Protein AF-A0A9D5S3Z4-F1 (afdb_monomer)

Mean predicted aligned error: 5.14 Å

Foldseek 3Di:
DDPVVVVVVVLVVLVVLLVVLLCCLQPVPPDDLVVSLCSLVVSLVVLVVCCVVVVDVSSVVSNVSSVVSNVSSPDDDPD

Nearest PDB structures (foldseek):
  8e12-assembly1_B  TM=5.359E-01  e=4.454E+00  synthetic construct
  3f4m-assembly1_A  TM=3.960E-01  e=5.945E+00  Homo sapiens
  8e0l-assembly1_C  TM=3.438E-01  e=8.407E+00  synthetic construct
  8e0m-assembly1_B  TM=3.582E-01  e=8.907E+00  synthetic construct

Sequence (79 aa):
MNTESIQFLLTTVMELVTLASAYLGLRLFKKSWKLRMSIILVPLLLNAILYLVYQTTPFFYMGVILLLCVPFVWPRKSA

Solvent-accessible surface area (backbone atoms only — not comparable to full-atom values): 4423 Å² total; per-residue (Å²): 130,58,71,67,59,50,52,53,52,52,48,56,51,48,49,54,51,47,53,50,26,48,50,49,34,68,66,52,83,86,59,62,49,69,58,36,45,46,48,32,49,55,53,26,54,50,22,51,52,47,22,73,74,67,69,46,68,66,34,48,54,55,22,51,55,34,56,66,48,45,76,81,44,52,81,73,76,84,126

pLDDT: mean 86.52, std 11.19, range [44.81, 95.06]

Radius of gyration: 14.11 Å; Cα contacts (8 Å, |Δi|>4): 62; chains: 1; bounding box: 42×19×37 Å

Secondary structure (DSSP, 8-state):
--HHHHHHHHHHHHHHHHHHHHHHHHH--SS-HHHHHHHHHHHHHHHHHHHHHH--HHHHHHHHHHHHHHHHHS-----

Structure (mmCIF, N/CA/C/O backbone):
data_AF-A0A9D5S3Z4-F1
#
_entry.id   AF-A0A9D5S3Z4-F1
#
loop_
_atom_site.group_PDB
_atom_site.id
_atom_site.type_symbol
_atom_site.label_atom_id
_atom_site.label_alt_id
_atom_site.label_comp_id
_atom_site.label_asym_id
_atom_site.label_entity_id
_atom_site.label_seq_id
_atom_site.pdbx_PDB_ins_code
_atom_site.Cartn_x
_atom_site.Cartn_y
_atom_site.Cartn_z
_atom_site.occupancy
_atom_site.B_iso_or_equiv
_atom_site.auth_seq_id
_atom_site.auth_comp_id
_atom_site.auth_asym_id
_atom_site.auth_atom_id
_atom_site.pdbx_PDB_model_num
ATOM 1 N N . MET A 1 1 ? 20.251 3.894 -15.447 1.00 59.84 1 MET A N 1
ATOM 2 C CA . MET A 1 1 ? 19.809 2.829 -14.520 1.00 59.84 1 MET A CA 1
ATOM 3 C C . MET A 1 1 ? 18.936 1.885 -15.332 1.00 59.84 1 MET A C 1
ATOM 5 O O . MET A 1 1 ? 18.054 2.395 -16.012 1.00 59.84 1 MET A O 1
ATOM 9 N N . ASN A 1 2 ? 19.230 0.580 -15.370 1.00 83.31 2 ASN A N 1
ATOM 10 C CA . ASN A 1 2 ? 18.452 -0.367 -16.182 1.00 83.31 2 ASN A CA 1
ATOM 11 C C . ASN A 1 2 ? 16.993 -0.403 -15.712 1.00 83.31 2 ASN A C 1
ATOM 13 O O . ASN A 1 2 ? 16.729 -0.342 -14.510 1.00 83.31 2 ASN A O 1
ATOM 17 N N . THR A 1 3 ? 16.059 -0.536 -16.654 1.00 83.75 3 THR A N 1
ATOM 18 C CA . THR A 1 3 ? 14.611 -0.616 -16.394 1.00 83.75 3 THR A CA 1
ATOM 19 C C . THR A 1 3 ? 14.276 -1.725 -15.394 1.00 83.75 3 THR A C 1
ATOM 21 O O . THR A 1 3 ? 13.463 -1.543 -14.497 1.00 83.75 3 THR A O 1
ATOM 24 N N . GLU A 1 4 ? 15.004 -2.833 -15.476 1.00 86.81 4 GLU A N 1
ATOM 25 C CA . GLU A 1 4 ? 14.873 -4.007 -14.611 1.00 86.81 4 GLU A CA 1
ATOM 26 C C . GLU A 1 4 ? 15.270 -3.692 -13.161 1.00 86.81 4 GLU A C 1
ATOM 28 O O . GLU A 1 4 ? 14.558 -4.025 -12.214 1.00 86.81 4 GLU A O 1
ATOM 33 N N . SER A 1 5 ? 16.378 -2.967 -12.980 1.00 89.94 5 SER A N 1
ATOM 34 C CA . SER A 1 5 ? 16.830 -2.512 -11.663 1.00 89.94 5 SER A CA 1
ATOM 35 C C . SER A 1 5 ? 15.849 -1.512 -11.049 1.00 89.94 5 SER A C 1
ATOM 37 O O . SER A 1 5 ? 15.630 -1.534 -9.840 1.00 89.94 5 SER A O 1
ATOM 39 N N . ILE A 1 6 ? 15.235 -0.654 -11.873 1.00 87.94 6 ILE A N 1
ATOM 40 C CA . ILE A 1 6 ? 14.200 0.290 -11.429 1.00 87.94 6 ILE A CA 1
ATOM 41 C C . ILE A 1 6 ? 12.954 -0.469 -10.967 1.00 87.94 6 ILE A C 1
ATOM 43 O O . ILE A 1 6 ? 12.438 -0.169 -9.894 1.00 87.94 6 ILE A O 1
ATOM 47 N N . GLN A 1 7 ? 12.491 -1.467 -11.724 1.00 88.12 7 GLN A N 1
ATOM 48 C CA . GLN A 1 7 ? 11.336 -2.284 -11.339 1.00 88.12 7 GLN A CA 1
ATOM 49 C C . GLN A 1 7 ? 11.586 -3.051 -10.041 1.00 88.12 7 GLN A C 1
ATOM 51 O O . GLN A 1 7 ? 10.721 -3.067 -9.164 1.00 88.12 7 GLN A O 1
ATOM 56 N N . PHE A 1 8 ? 12.771 -3.642 -9.886 1.00 90.50 8 PHE A N 1
ATOM 57 C CA . PHE A 1 8 ? 13.152 -4.334 -8.657 1.00 90.50 8 PHE A CA 1
ATOM 58 C C . PHE A 1 8 ? 13.193 -3.385 -7.452 1.00 90.50 8 PHE A C 1
ATOM 60 O O . PHE A 1 8 ? 12.607 -3.679 -6.406 1.00 90.50 8 PHE A O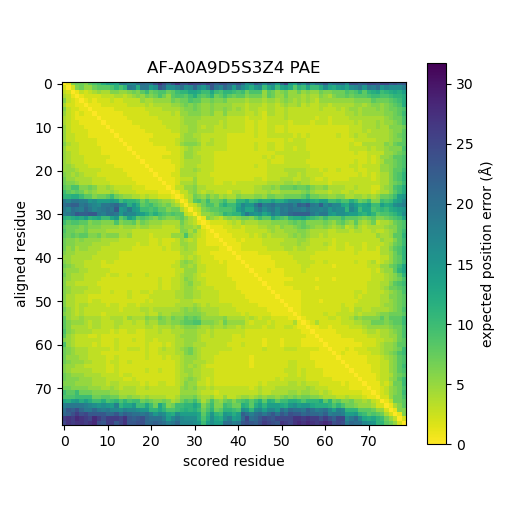 1
ATOM 67 N N . LEU A 1 9 ? 13.824 -2.216 -7.612 1.00 92.38 9 LEU A N 1
ATOM 68 C CA . LEU A 1 9 ? 13.889 -1.196 -6.567 1.00 92.38 9 LEU A CA 1
ATOM 69 C C . LEU A 1 9 ? 12.487 -0.714 -6.180 1.00 92.38 9 LEU A C 1
ATOM 71 O O . LEU A 1 9 ? 12.164 -0.637 -4.997 1.00 92.38 9 LEU A O 1
ATOM 75 N N . LEU A 1 10 ? 11.644 -0.424 -7.170 1.00 90.75 10 LEU A N 1
ATOM 76 C CA . LEU A 1 10 ? 10.291 0.080 -6.958 1.00 90.75 10 LEU A CA 1
ATOM 77 C C . LEU A 1 10 ? 9.401 -0.967 -6.280 1.00 90.75 10 LEU A C 1
ATOM 79 O O . LEU A 1 10 ? 8.655 -0.626 -5.366 1.00 90.75 10 LEU A O 1
ATOM 83 N N . THR A 1 11 ? 9.534 -2.238 -6.665 1.00 92.75 11 THR A N 1
ATOM 84 C CA . THR A 1 11 ? 8.841 -3.356 -6.007 1.00 92.75 11 THR A CA 1
ATOM 85 C C . THR A 1 11 ? 9.271 -3.465 -4.545 1.00 92.75 11 THR A C 1
ATOM 87 O O . THR A 1 11 ? 8.419 -3.418 -3.664 1.00 92.75 11 THR A O 1
ATOM 90 N N . THR A 1 12 ? 10.580 -3.479 -4.278 1.00 93.88 12 THR A N 1
ATOM 91 C CA . THR A 1 12 ? 11.128 -3.557 -2.911 1.00 93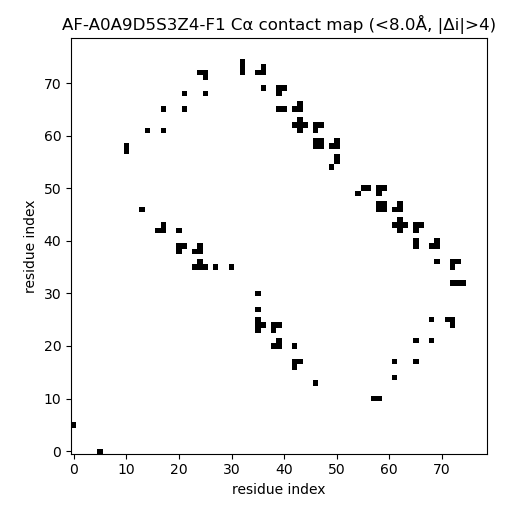.88 12 THR A CA 1
ATOM 92 C C . THR A 1 12 ? 10.652 -2.391 -2.036 1.00 93.88 12 THR A C 1
ATOM 94 O O . THR A 1 12 ? 10.252 -2.576 -0.886 1.00 93.88 12 THR A O 1
ATOM 97 N N . VAL A 1 13 ? 10.661 -1.165 -2.572 1.00 94.69 13 VAL A N 1
ATOM 98 C CA . VAL A 1 13 ? 10.174 0.022 -1.851 1.00 94.69 13 VAL A CA 1
ATOM 99 C C . VAL A 1 13 ? 8.683 -0.107 -1.544 1.00 94.69 13 VAL A C 1
ATOM 101 O O . VAL A 1 13 ? 8.262 0.162 -0.417 1.00 94.69 13 VAL A O 1
ATOM 104 N N . MET A 1 14 ? 7.881 -0.548 -2.512 1.00 93.75 14 MET A N 1
ATOM 105 C CA . MET A 1 14 ? 6.442 -0.723 -2.323 1.00 93.75 14 MET A CA 1
ATOM 106 C C . MET A 1 14 ? 6.102 -1.853 -1.353 1.00 93.75 14 MET A C 1
ATOM 108 O O . MET A 1 14 ? 5.145 -1.704 -0.593 1.00 93.75 14 MET A O 1
ATOM 112 N N . GLU A 1 15 ? 6.890 -2.926 -1.294 1.00 93.75 15 GLU A N 1
ATOM 113 C CA . GLU A 1 15 ? 6.751 -3.964 -0.265 1.00 93.75 15 GLU A CA 1
ATOM 114 C C . GLU A 1 15 ? 6.909 -3.375 1.133 1.00 93.75 15 GLU A C 1
ATOM 116 O O . GLU A 1 15 ? 6.028 -3.537 1.981 1.00 93.75 15 GLU A O 1
ATOM 121 N N . LEU A 1 16 ? 7.989 -2.625 1.360 1.00 94.69 16 LEU A N 1
ATOM 122 C CA . LEU A 1 16 ? 8.252 -1.992 2.651 1.00 94.69 16 LEU A CA 1
ATOM 123 C C . LEU A 1 16 ? 7.149 -0.995 3.028 1.00 94.69 16 LEU A C 1
ATOM 125 O O . LEU A 1 16 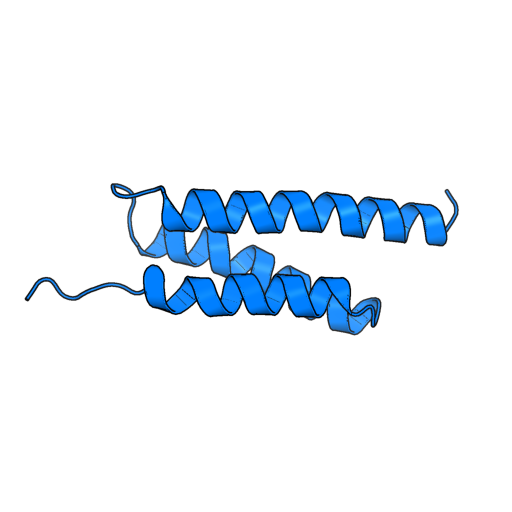? 6.685 -0.996 4.170 1.00 94.69 16 LEU A O 1
ATOM 129 N N . VAL A 1 17 ? 6.678 -0.185 2.074 1.00 94.25 17 VAL A N 1
ATOM 130 C CA . VAL A 1 17 ? 5.579 0.773 2.290 1.00 94.25 17 VAL A CA 1
ATOM 131 C C . VAL A 1 17 ? 4.262 0.054 2.603 1.00 94.25 17 VAL A C 1
ATOM 133 O O . VAL 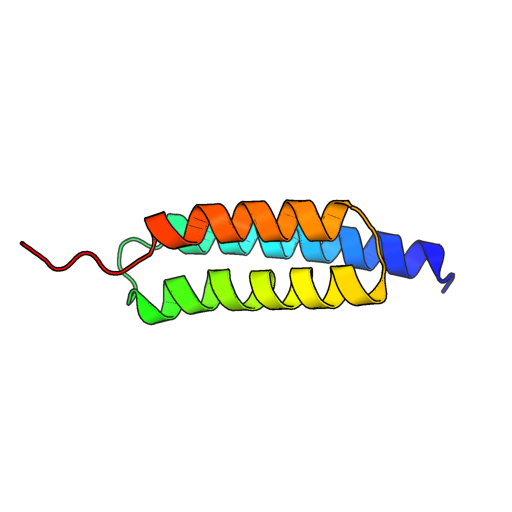A 1 17 ? 3.542 0.453 3.523 1.00 94.25 17 VAL A O 1
ATOM 136 N N . THR A 1 18 ? 3.942 -1.020 1.883 1.00 94.69 18 THR A N 1
ATOM 137 C CA . THR A 1 18 ? 2.717 -1.817 2.078 1.00 94.69 18 THR A CA 1
ATOM 138 C C . THR A 1 18 ? 2.730 -2.502 3.446 1.00 94.69 18 THR A C 1
ATOM 140 O O . THR A 1 18 ? 1.754 -2.426 4.192 1.00 94.69 18 THR A O 1
ATOM 143 N N . LEU A 1 19 ? 3.855 -3.102 3.839 1.00 93.06 19 LEU A N 1
ATOM 144 C CA . LEU A 1 19 ? 3.996 -3.737 5.152 1.00 93.06 19 LEU A CA 1
ATOM 145 C C . LEU A 1 19 ? 3.940 -2.710 6.290 1.00 93.06 19 LEU A C 1
ATOM 147 O O . LEU A 1 19 ? 3.228 -2.918 7.277 1.00 93.06 19 LEU A O 1
ATOM 151 N N . ALA A 1 20 ? 4.634 -1.577 6.147 1.00 92.88 20 ALA A N 1
ATOM 152 C CA . ALA A 1 20 ? 4.618 -0.509 7.142 1.00 92.88 20 ALA A CA 1
ATOM 153 C C . ALA A 1 20 ? 3.215 0.094 7.308 1.00 92.88 20 ALA A C 1
ATOM 155 O O . ALA A 1 20 ? 2.767 0.313 8.434 1.00 92.88 20 ALA A O 1
ATOM 156 N N . SER A 1 21 ? 2.499 0.330 6.206 1.00 91.44 21 SER A N 1
ATOM 157 C CA . SER A 1 21 ? 1.133 0.864 6.237 1.00 91.44 21 SER A CA 1
ATOM 158 C C . SER A 1 21 ? 0.128 -0.116 6.834 1.00 91.44 21 SER A C 1
ATOM 160 O O . SER A 1 21 ? -0.683 0.304 7.661 1.00 91.44 21 SER A O 1
ATOM 162 N N . ALA A 1 22 ? 0.214 -1.410 6.509 1.00 91.50 22 ALA A N 1
ATOM 163 C CA . ALA A 1 22 ? -0.604 -2.438 7.148 1.00 91.50 22 ALA A CA 1
ATOM 164 C C . ALA A 1 22 ? -0.352 -2.469 8.665 1.00 91.50 22 ALA A C 1
ATOM 166 O O . ALA A 1 22 ? -1.284 -2.338 9.462 1.00 91.50 22 ALA A O 1
ATOM 167 N N . TYR A 1 23 ? 0.916 -2.544 9.077 1.00 91.00 23 TYR A N 1
ATOM 168 C CA . TYR A 1 23 ? 1.299 -2.579 10.486 1.00 91.00 23 TYR A CA 1
ATOM 169 C C . TYR A 1 23 ? 0.858 -1.324 11.256 1.00 91.00 23 TYR A C 1
ATOM 171 O O . TYR A 1 23 ? 0.245 -1.435 12.320 1.00 91.00 23 TYR A O 1
ATOM 179 N N . LEU A 1 24 ? 1.116 -0.126 10.722 1.00 89.06 24 LEU A N 1
ATOM 180 C CA . LEU A 1 24 ? 0.703 1.133 11.347 1.00 89.06 24 LEU A CA 1
ATOM 181 C C . LEU A 1 24 ? -0.824 1.263 11.378 1.00 89.06 24 LEU A C 1
ATOM 183 O O . LEU A 1 24 ? -1.391 1.616 12.415 1.00 89.06 24 LEU A O 1
ATOM 187 N N . GLY A 1 25 ? -1.496 0.938 10.273 1.00 85.94 25 GLY A N 1
ATOM 188 C CA . GLY A 1 25 ? -2.950 0.978 10.150 1.00 85.94 25 GLY A CA 1
ATOM 189 C C . GLY A 1 25 ? -3.647 0.074 11.168 1.00 85.94 25 GLY A C 1
ATOM 190 O O . GLY A 1 25 ? -4.647 0.482 11.765 1.00 85.94 25 GLY A O 1
ATOM 191 N N . LEU A 1 26 ? -3.086 -1.104 11.445 1.00 85.12 26 LEU A N 1
ATOM 192 C CA . LEU A 1 26 ? -3.601 -2.059 12.430 1.00 85.12 26 LEU A CA 1
ATOM 193 C C . LEU A 1 26 ? -3.212 -1.703 13.878 1.00 85.12 26 L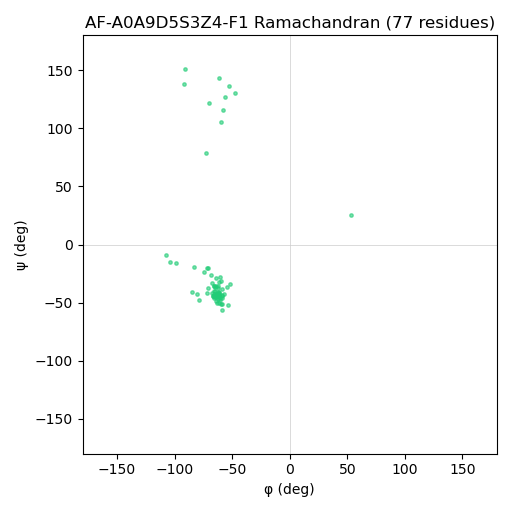EU A C 1
ATOM 195 O O . LEU A 1 26 ? -4.071 -1.769 14.756 1.00 85.12 26 LEU A O 1
ATOM 199 N N . ARG A 1 27 ? -1.965 -1.283 14.142 1.00 83.44 27 ARG A N 1
ATOM 200 C CA . ARG A 1 27 ? -1.439 -1.065 15.508 1.00 83.44 27 ARG A CA 1
ATOM 201 C C . ARG A 1 27 ? -1.788 0.300 16.119 1.00 83.44 27 ARG A C 1
ATOM 203 O O . ARG A 1 27 ? -1.725 0.455 17.339 1.00 83.44 27 ARG A O 1
ATOM 210 N N . LEU A 1 28 ? -2.159 1.310 15.328 1.00 71.56 28 LEU A N 1
ATOM 211 C CA . LEU A 1 28 ? -2.548 2.632 15.846 1.00 71.56 28 LEU A CA 1
ATOM 212 C C . LEU A 1 28 ? -3.936 2.591 16.522 1.00 71.56 28 LEU A C 1
ATOM 214 O O . LEU A 1 28 ? -4.930 3.033 15.954 1.00 71.56 28 LEU A O 1
ATOM 218 N N . PHE A 1 29 ? -4.014 2.108 17.765 1.00 60.22 29 PHE A N 1
ATOM 219 C CA . PHE A 1 29 ? -5.281 1.958 18.504 1.00 60.22 29 PHE A CA 1
ATOM 220 C C . PHE A 1 29 ? -5.935 3.278 18.957 1.00 60.22 29 PHE A C 1
ATOM 222 O O . PHE A 1 29 ? -7.133 3.299 19.216 1.00 60.22 29 PHE A O 1
ATOM 229 N N . LYS A 1 30 ? -5.181 4.385 19.048 1.00 58.47 30 LYS A N 1
ATOM 230 C CA . LYS A 1 30 ? -5.667 5.663 19.619 1.00 58.47 30 LYS A CA 1
ATOM 231 C C . LYS A 1 30 ? -5.920 6.791 18.611 1.00 58.47 30 LYS A C 1
ATOM 233 O O . LYS A 1 30 ? -6.445 7.830 18.998 1.00 58.47 30 LYS A O 1
ATOM 238 N N . LYS A 1 31 ? -5.529 6.639 17.341 1.00 68.38 31 LYS A N 1
ATOM 239 C CA . LYS A 1 31 ? -5.661 7.707 16.329 1.00 68.38 31 LYS A CA 1
ATOM 240 C C . LYS A 1 31 ? -7.008 7.596 15.603 1.00 68.38 31 LYS A C 1
ATOM 242 O O . LYS A 1 31 ? -7.530 6.497 15.435 1.00 68.38 31 LYS A O 1
ATOM 247 N N . SER A 1 32 ? -7.545 8.725 15.138 1.00 77.62 32 SER A N 1
ATOM 248 C CA . SER A 1 32 ? -8.805 8.801 14.388 1.00 77.62 32 SER A CA 1
ATOM 249 C C . SER A 1 32 ? -8.873 7.757 13.267 1.00 77.62 32 SER A C 1
ATOM 251 O O . SER A 1 32 ? -7.961 7.673 12.443 1.00 77.62 32 SER A O 1
ATOM 253 N N . TRP A 1 33 ? -9.979 7.012 13.192 1.00 77.31 33 TRP A N 1
ATOM 254 C CA . TRP A 1 33 ? -10.226 5.979 12.173 1.00 77.31 33 TRP A CA 1
ATOM 255 C C . TRP A 1 33 ? -10.011 6.491 10.739 1.00 77.31 33 TRP A C 1
ATOM 257 O O . TRP A 1 33 ? -9.467 5.771 9.910 1.00 77.31 33 TRP A O 1
ATOM 267 N N . LYS A 1 34 ? -10.326 7.768 10.471 1.00 84.25 34 LYS A N 1
ATOM 268 C CA . LYS A 1 34 ? -10.090 8.436 9.178 1.00 84.25 34 LYS A CA 1
ATOM 269 C C . LYS A 1 34 ? -8.619 8.399 8.745 1.00 84.25 34 LYS A C 1
ATOM 271 O O . LYS A 1 34 ? -8.326 8.144 7.583 1.00 84.25 34 LYS A O 1
ATOM 276 N N . LEU A 1 35 ? -7.693 8.633 9.679 1.00 84.06 35 LEU A N 1
ATOM 277 C CA . LEU A 1 35 ? -6.255 8.613 9.394 1.00 84.06 35 LEU A CA 1
ATOM 278 C C . LEU A 1 35 ? -5.763 7.190 9.145 1.00 84.06 35 LEU A C 1
ATOM 280 O O . LEU A 1 35 ? -5.001 6.966 8.214 1.00 84.06 35 LEU A O 1
ATOM 284 N N . ARG A 1 36 ? -6.236 6.223 9.938 1.00 85.00 36 ARG A N 1
ATOM 285 C CA . ARG A 1 36 ?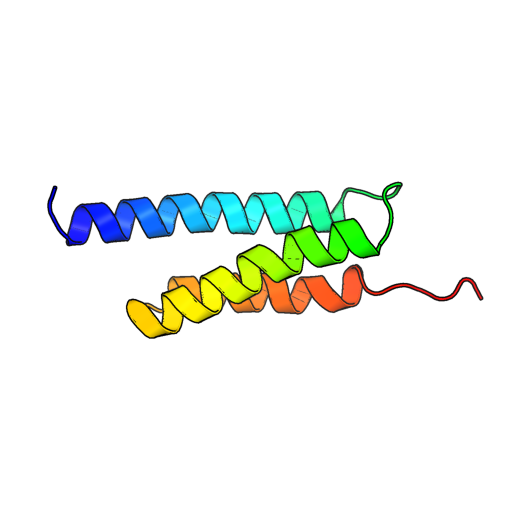 -5.893 4.805 9.753 1.00 85.00 36 ARG A CA 1
ATOM 286 C C . ARG A 1 36 ? -6.371 4.296 8.393 1.00 85.00 36 ARG A C 1
ATOM 288 O O . ARG A 1 36 ? -5.617 3.639 7.686 1.00 85.00 36 ARG A O 1
ATOM 295 N N . MET A 1 37 ? -7.592 4.670 8.018 1.00 87.62 37 MET A N 1
ATOM 296 C CA . MET A 1 37 ? -8.170 4.349 6.719 1.00 87.62 37 MET A CA 1
ATOM 297 C C . MET A 1 37 ? -7.344 4.960 5.583 1.00 87.62 37 MET A C 1
ATOM 299 O O . MET A 1 37 ? -7.034 4.269 4.622 1.00 87.62 37 MET A O 1
ATOM 303 N N . SER A 1 38 ? -6.923 6.223 5.718 1.00 89.88 38 SER A N 1
ATOM 304 C CA . SER A 1 38 ? -6.082 6.894 4.718 1.00 89.88 38 SER A CA 1
ATOM 305 C C . SER A 1 38 ? -4.719 6.209 4.544 1.00 89.88 38 SER A C 1
ATOM 307 O O . SER A 1 38 ? -4.295 5.962 3.419 1.00 89.88 38 SER A O 1
ATOM 309 N N . ILE A 1 39 ? -4.071 5.809 5.647 1.00 91.19 39 ILE A N 1
ATOM 310 C CA . ILE A 1 39 ? -2.767 5.122 5.618 1.00 91.19 39 ILE A CA 1
ATOM 311 C C . ILE A 1 39 ? -2.834 3.783 4.874 1.00 91.19 39 ILE A C 1
ATOM 313 O O . ILE A 1 39 ? -1.849 3.414 4.252 1.00 91.19 39 ILE A O 1
ATOM 317 N N . ILE A 1 40 ? -3.963 3.067 4.918 1.00 92.56 40 ILE A N 1
ATOM 318 C CA . ILE A 1 40 ? -4.150 1.799 4.189 1.00 92.56 40 ILE A CA 1
ATOM 319 C C . ILE A 1 40 ? -4.611 2.053 2.748 1.00 92.56 40 ILE A C 1
ATOM 321 O O . ILE A 1 40 ? -4.140 1.402 1.819 1.00 92.56 40 ILE A O 1
ATOM 325 N N . LEU A 1 41 ? -5.520 3.011 2.545 1.00 92.69 41 LEU A N 1
ATOM 326 C CA . LEU A 1 41 ? -6.146 3.251 1.246 1.00 92.69 41 LEU A CA 1
ATOM 327 C C . LEU A 1 41 ? -5.174 3.865 0.229 1.00 92.69 41 LEU A C 1
ATOM 329 O O . LEU A 1 41 ? -5.212 3.500 -0.942 1.00 92.69 41 LEU A O 1
ATOM 333 N N . VAL A 1 42 ? -4.285 4.762 0.664 1.00 93.44 42 VAL A N 1
ATOM 334 C CA . VAL A 1 42 ? -3.270 5.383 -0.206 1.00 93.44 42 VAL A CA 1
ATOM 335 C C . VAL A 1 42 ? -2.349 4.338 -0.861 1.00 93.44 42 VAL A C 1
ATOM 337 O O . VAL A 1 42 ? -2.291 4.301 -2.091 1.00 93.44 42 VAL A O 1
ATOM 340 N N . PRO A 1 43 ? -1.659 3.456 -0.111 1.00 94.00 43 PRO A N 1
ATOM 341 C CA . PRO A 1 43 ? -0.810 2.428 -0.708 1.00 94.00 43 PRO A CA 1
ATOM 342 C C . PRO A 1 43 ? -1.614 1.355 -1.449 1.00 94.00 43 PRO A C 1
ATOM 344 O O . PRO A 1 43 ? -1.103 0.786 -2.409 1.00 94.00 43 PRO A O 1
ATOM 347 N N . LEU A 1 44 ? -2.878 1.112 -1.081 1.00 94.75 44 LEU A N 1
ATOM 348 C CA . LEU A 1 44 ? -3.753 0.203 -1.824 1.00 94.75 44 LEU A CA 1
ATOM 349 C C . LEU A 1 44 ? -4.022 0.718 -3.241 1.00 94.75 44 LEU A C 1
ATOM 351 O O . LEU A 1 44 ? -3.849 -0.023 -4.208 1.00 94.75 44 LEU A O 1
ATOM 355 N N . LEU A 1 45 ? -4.400 1.992 -3.371 1.00 95.06 45 LEU A N 1
ATOM 356 C CA . LEU A 1 45 ? -4.621 2.621 -4.673 1.00 95.06 45 LEU A CA 1
ATOM 357 C C . LEU A 1 45 ? -3.321 2.708 -5.475 1.00 95.06 45 LEU A C 1
ATOM 359 O O . LEU A 1 45 ? -3.325 2.440 -6.675 1.00 95.06 45 LEU A O 1
ATOM 363 N N . LEU A 1 46 ? -2.203 3.021 -4.815 1.00 94.81 46 LEU A N 1
ATOM 364 C CA . LEU A 1 46 ? -0.901 3.077 -5.470 1.00 94.81 46 LEU A CA 1
ATOM 365 C C . LEU A 1 46 ? -0.495 1.706 -6.034 1.00 94.81 46 LEU A C 1
ATOM 367 O O . LEU A 1 46 ? -0.105 1.624 -7.194 1.00 94.81 46 LEU A O 1
ATOM 371 N N . ASN A 1 47 ? -0.669 0.626 -5.266 1.00 94.62 47 ASN A N 1
ATOM 372 C CA . ASN A 1 47 ? -0.425 -0.741 -5.736 1.00 94.62 47 ASN A CA 1
ATOM 373 C C . ASN A 1 47 ? -1.349 -1.138 -6.899 1.00 94.62 47 ASN A C 1
ATOM 375 O O . ASN A 1 47 ? -0.895 -1.792 -7.834 1.00 94.62 47 ASN A O 1
ATOM 379 N N . ALA A 1 48 ? -2.614 -0.707 -6.895 1.00 93.38 48 ALA A N 1
ATOM 380 C CA . ALA A 1 48 ? -3.530 -0.955 -8.010 1.00 93.38 48 ALA A CA 1
ATOM 381 C C . ALA A 1 48 ? -3.091 -0.229 -9.296 1.00 93.38 48 ALA A C 1
ATOM 383 O O . ALA A 1 48 ? -3.093 -0.825 -10.372 1.00 93.38 48 ALA A O 1
ATOM 384 N N . ILE A 1 49 ? -2.658 1.032 -9.190 1.00 94.69 49 ILE A N 1
ATOM 385 C CA . ILE A 1 49 ? -2.127 1.794 -10.332 1.00 94.69 49 ILE A CA 1
ATOM 386 C C . ILE A 1 49 ? -0.839 1.145 -10.851 1.00 94.69 49 ILE A C 1
ATOM 388 O O . ILE A 1 49 ? -0.682 0.953 -12.055 1.00 94.69 49 ILE A O 1
ATOM 392 N N . LEU A 1 50 ? 0.070 0.758 -9.955 1.00 92.62 50 LEU A N 1
ATOM 393 C CA . LEU A 1 50 ? 1.321 0.093 -10.322 1.00 92.62 50 LEU A CA 1
ATOM 394 C C . LEU A 1 50 ? 1.086 -1.271 -10.974 1.00 92.62 50 LEU A C 1
ATOM 396 O O . LEU A 1 50 ? 1.794 -1.616 -11.916 1.00 92.62 50 LEU A O 1
ATOM 400 N N . TYR A 1 51 ? 0.069 -2.016 -10.538 1.00 94.19 51 TYR A N 1
ATOM 401 C CA . TYR A 1 51 ? -0.338 -3.251 -11.200 1.00 94.19 51 TYR A CA 1
ATOM 402 C C . TYR A 1 51 ? -0.788 -3.004 -12.646 1.00 94.19 51 TYR A C 1
ATOM 404 O O . TYR A 1 51 ? -0.401 -3.754 -13.538 1.00 94.19 51 TYR A O 1
ATOM 412 N N . LEU A 1 52 ? -1.536 -1.926 -12.904 1.00 92.88 52 LEU A N 1
ATOM 413 C CA . LEU A 1 52 ? -1.948 -1.568 -14.266 1.00 92.88 52 LEU A CA 1
ATOM 414 C C . LEU A 1 52 ? -0.762 -1.168 -15.156 1.00 92.88 52 LEU A C 1
ATOM 416 O O . LEU A 1 52 ? -0.768 -1.481 -16.342 1.00 92.88 52 LEU A O 1
ATOM 420 N N . VAL A 1 53 ? 0.248 -0.496 -14.595 1.00 92.25 53 VAL A N 1
ATOM 421 C CA . VAL A 1 53 ? 1.423 -0.021 -15.348 1.00 92.25 53 VAL A CA 1
ATOM 422 C C . VAL A 1 53 ? 2.432 -1.138 -15.609 1.00 92.25 53 VAL A C 1
ATOM 424 O O . VAL A 1 53 ? 2.916 -1.279 -16.728 1.00 92.25 53 VAL A O 1
ATOM 427 N N . TYR A 1 54 ? 2.775 -1.915 -14.581 1.00 89.38 54 TYR A N 1
ATOM 428 C CA . TYR A 1 54 ? 3.866 -2.889 -14.643 1.00 89.38 54 TYR A CA 1
ATOM 429 C C . TYR A 1 54 ? 3.394 -4.322 -14.902 1.00 89.38 54 TYR A C 1
ATOM 431 O O . TYR A 1 54 ? 4.219 -5.164 -15.244 1.00 89.38 54 TYR A O 1
ATOM 439 N N . GLN A 1 55 ? 2.099 -4.610 -14.723 1.00 90.19 55 GLN A N 1
ATOM 440 C CA . GLN A 1 55 ? 1.486 -5.931 -14.931 1.00 90.19 55 GLN A CA 1
ATOM 441 C C . GLN A 1 55 ? 2.180 -7.080 -14.179 1.00 90.19 55 GLN A C 1
ATOM 443 O O . GLN A 1 55 ? 2.081 -8.244 -14.564 1.00 90.19 55 GLN A O 1
ATOM 448 N N . THR A 1 56 ? 2.867 -6.777 -13.076 1.00 88.62 56 THR A N 1
ATOM 449 C CA . THR A 1 56 ? 3.523 -7.789 -12.249 1.00 88.62 56 THR A CA 1
ATOM 450 C C . THR A 1 56 ? 2.586 -8.252 -11.136 1.00 88.62 56 THR A C 1
ATOM 452 O O . THR A 1 56 ? 1.898 -7.465 -10.485 1.00 88.62 56 THR A O 1
ATOM 455 N N . THR A 1 57 ? 2.568 -9.557 -10.881 1.00 91.56 57 THR A N 1
ATOM 456 C CA . THR A 1 57 ? 1.737 -10.160 -9.830 1.00 91.56 57 THR A CA 1
ATOM 457 C C . THR A 1 57 ? 2.008 -9.649 -8.403 1.00 91.56 57 THR A C 1
ATOM 459 O O . THR A 1 57 ? 1.040 -9.563 -7.644 1.00 91.56 57 THR A O 1
ATOM 462 N N . PRO A 1 58 ? 3.234 -9.240 -7.998 1.00 92.12 58 PRO A N 1
ATOM 463 C CA . PRO A 1 58 ? 3.487 -8.772 -6.636 1.00 92.12 58 PRO A CA 1
ATOM 464 C C . PRO A 1 58 ? 2.633 -7.563 -6.241 1.00 92.12 58 PRO A C 1
ATOM 466 O O . PRO A 1 58 ? 2.061 -7.561 -5.152 1.00 92.12 58 PRO A O 1
ATOM 469 N N . PHE A 1 59 ? 2.474 -6.567 -7.124 1.00 92.12 59 PHE A N 1
ATOM 470 C CA . PHE A 1 59 ? 1.665 -5.378 -6.819 1.00 92.12 59 PHE A CA 1
ATOM 471 C C . PHE A 1 59 ? 0.198 -5.730 -6.561 1.00 92.12 59 PHE A C 1
ATOM 473 O O . PHE A 1 59 ? -0.431 -5.157 -5.669 1.00 92.12 59 PHE A O 1
ATOM 480 N N . PHE A 1 60 ? -0.334 -6.720 -7.284 1.00 92.81 60 PHE A N 1
ATOM 481 C CA . PHE A 1 60 ? -1.685 -7.217 -7.048 1.00 92.81 60 PHE A CA 1
ATOM 482 C C . PHE A 1 60 ? -1.815 -7.840 -5.655 1.00 92.81 60 PHE A C 1
ATOM 484 O O . PHE A 1 60 ? -2.701 -7.456 -4.892 1.00 92.81 60 PHE A O 1
ATOM 491 N N . TYR A 1 61 ? -0.905 -8.746 -5.283 1.00 94.31 61 TYR A N 1
ATOM 492 C CA . T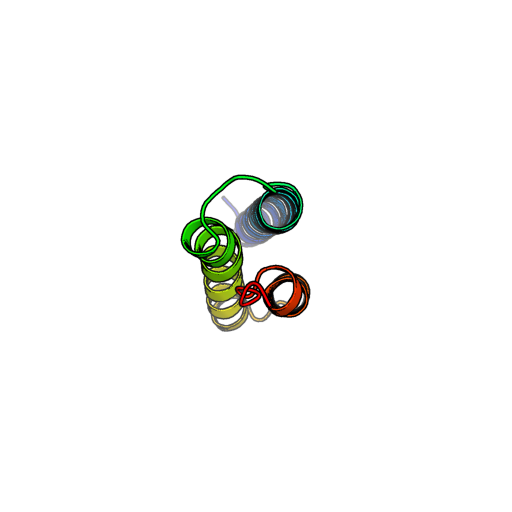YR A 1 61 ? -0.942 -9.394 -3.969 1.00 94.31 61 TYR A CA 1
ATOM 493 C C . TYR A 1 61 ? -0.777 -8.392 -2.816 1.00 94.31 61 TYR A C 1
ATOM 495 O O . TYR A 1 61 ? -1.512 -8.472 -1.832 1.00 94.31 61 TYR A O 1
ATOM 503 N N . MET A 1 62 ? 0.111 -7.402 -2.953 1.00 93.69 62 MET A N 1
ATOM 504 C CA . MET A 1 62 ? 0.269 -6.322 -1.968 1.00 93.69 62 MET A CA 1
ATOM 505 C C . MET A 1 62 ? -1.014 -5.492 -1.811 1.00 93.69 62 MET A C 1
ATOM 507 O O . MET A 1 62 ? -1.420 -5.179 -0.689 1.00 93.69 62 MET A O 1
ATOM 511 N N . GLY A 1 63 ? -1.693 -5.182 -2.920 1.00 93.50 63 GLY A N 1
ATOM 512 C CA . GLY A 1 63 ? -2.998 -4.518 -2.907 1.00 93.50 63 GLY A CA 1
ATOM 513 C C . GLY A 1 63 ? -4.079 -5.350 -2.210 1.00 93.50 63 GLY A C 1
ATOM 514 O O . GLY A 1 63 ? -4.822 -4.820 -1.384 1.00 93.50 63 GLY A O 1
ATOM 515 N N . VAL A 1 64 ? -4.133 -6.659 -2.475 1.00 94.06 64 VAL A N 1
ATOM 516 C CA . VAL A 1 64 ? -5.083 -7.582 -1.828 1.00 94.06 64 VAL A CA 1
ATOM 517 C C . VAL A 1 64 ? -4.864 -7.643 -0.315 1.00 94.06 64 VAL A C 1
ATOM 519 O O . VAL A 1 64 ? -5.837 -7.582 0.434 1.00 94.06 64 VAL A O 1
ATOM 522 N N . ILE A 1 65 ? -3.616 -7.699 0.162 1.00 93.06 65 ILE A N 1
ATOM 523 C CA . ILE A 1 65 ? -3.319 -7.698 1.606 1.00 93.06 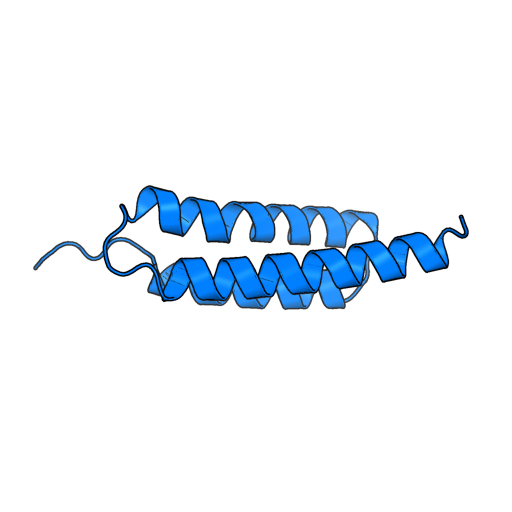65 ILE A CA 1
ATOM 524 C C . ILE A 1 65 ? -3.876 -6.430 2.268 1.00 93.06 65 ILE A C 1
ATOM 526 O O . ILE A 1 65 ? -4.554 -6.515 3.292 1.00 93.06 65 ILE A O 1
ATOM 530 N N . LEU A 1 66 ? -3.661 -5.259 1.661 1.00 92.50 66 LEU A N 1
ATOM 531 C CA . LEU A 1 66 ? -4.208 -4.002 2.176 1.00 92.50 66 LEU A CA 1
ATOM 532 C C . LEU A 1 66 ? -5.739 -3.975 2.130 1.00 92.50 66 LEU A C 1
ATOM 534 O O . LEU A 1 66 ? -6.358 -3.467 3.064 1.00 92.50 66 LEU A O 1
ATOM 538 N N . LEU A 1 67 ? -6.353 -4.561 1.095 1.00 93.38 67 LEU A N 1
ATOM 539 C CA . LEU A 1 67 ? -7.808 -4.651 0.963 1.00 93.38 67 LEU A CA 1
ATOM 540 C C . LEU A 1 67 ? -8.399 -5.478 2.106 1.00 93.38 67 LEU A C 1
ATOM 542 O O . LEU A 1 67 ? -9.390 -5.076 2.715 1.00 93.38 67 LEU A O 1
ATOM 546 N N . LEU A 1 68 ? -7.747 -6.591 2.445 1.00 92.31 68 LEU A N 1
ATOM 547 C CA . LEU A 1 68 ? -8.121 -7.428 3.581 1.00 92.31 68 LEU A CA 1
ATOM 548 C C . LEU A 1 68 ? -7.965 -6.692 4.918 1.00 92.31 68 LEU A C 1
ATOM 550 O O . LEU A 1 68 ? -8.723 -6.968 5.843 1.00 92.31 68 LEU A O 1
ATOM 554 N N . CYS A 1 69 ? -7.041 -5.732 5.034 1.00 89.81 69 CYS A N 1
ATOM 555 C CA . CYS A 1 69 ? -6.887 -4.911 6.240 1.00 89.81 69 CYS A CA 1
ATOM 556 C C . CYS A 1 69 ? -7.989 -3.847 6.416 1.00 89.81 69 CYS A C 1
ATOM 558 O O . CYS A 1 69 ? -8.247 -3.428 7.547 1.00 89.81 69 CYS A O 1
ATOM 560 N N . VAL A 1 70 ? -8.657 -3.413 5.341 1.00 89.06 70 VAL A N 1
ATOM 561 C CA . VAL A 1 70 ? -9.714 -2.382 5.380 1.00 89.06 70 VAL A CA 1
ATOM 562 C C . VAL A 1 70 ? -10.847 -2.688 6.378 1.00 89.06 70 VAL A C 1
ATOM 564 O O . VAL A 1 70 ? -11.131 -1.824 7.216 1.00 89.06 70 VAL A O 1
ATOM 567 N N . PRO A 1 71 ? -11.493 -3.874 6.367 1.00 87.50 71 PRO A N 1
ATOM 568 C CA . PRO A 1 71 ? -12.580 -4.177 7.302 1.00 87.50 71 PRO A CA 1
ATOM 569 C C . PRO A 1 71 ? -12.151 -4.134 8.775 1.00 87.50 71 PRO A C 1
ATOM 571 O O . PRO A 1 71 ? -12.963 -3.786 9.629 1.00 87.50 71 PRO A O 1
ATOM 574 N N . PHE A 1 72 ? -10.880 -4.406 9.092 1.00 85.06 72 PHE A N 1
ATOM 575 C CA . PHE A 1 72 ? -10.369 -4.335 10.469 1.00 85.06 72 PHE A CA 1
ATOM 576 C C . PHE A 1 72 ? -10.226 -2.899 10.996 1.00 85.06 72 PHE A C 1
ATOM 578 O O . PHE A 1 72 ? -10.157 -2.688 12.209 1.00 85.06 72 PHE A O 1
ATOM 585 N N . VAL A 1 73 ? -10.161 -1.910 10.101 1.00 82.69 73 VAL A N 1
ATOM 586 C CA . VAL A 1 73 ? -9.985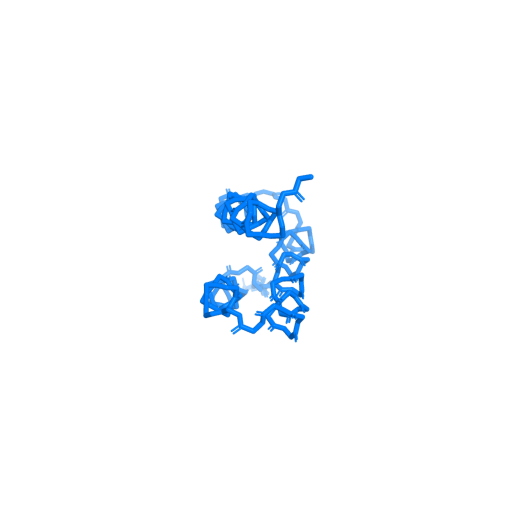 -0.487 10.438 1.00 82.69 73 VAL A CA 1
ATOM 587 C C . VAL A 1 73 ? -11.283 0.313 10.301 1.00 82.69 73 VAL A C 1
ATOM 589 O O . VAL A 1 73 ? -11.379 1.421 10.839 1.00 82.69 73 VAL A O 1
ATOM 592 N N . TRP A 1 74 ? -12.292 -0.248 9.629 1.00 77.50 74 TRP A N 1
ATOM 593 C CA . TRP A 1 74 ? -13.593 0.387 9.438 1.00 77.50 74 TRP A CA 1
ATOM 594 C C . TRP A 1 74 ? -14.203 0.835 10.779 1.00 77.50 74 TRP A C 1
ATOM 596 O O . TRP A 1 74 ? -14.143 0.086 11.761 1.00 77.50 74 TRP A O 1
ATOM 606 N N . PRO A 1 75 ? -14.781 2.051 10.865 1.00 69.69 75 PRO A N 1
ATOM 607 C CA . PRO A 1 75 ? -15.298 2.575 12.121 1.00 69.69 75 PRO A CA 1
ATOM 608 C C . PRO A 1 75 ? -16.361 1.639 12.701 1.00 69.69 75 PRO A C 1
ATOM 610 O O . PRO A 1 75 ? -17.448 1.484 12.142 1.00 69.69 75 PRO A O 1
ATOM 613 N N . ARG A 1 76 ? -16.071 1.054 13.867 1.00 61.81 76 ARG A N 1
ATOM 614 C CA . ARG A 1 76 ? -17.120 0.494 14.717 1.00 61.81 76 ARG A CA 1
ATOM 615 C C . ARG A 1 76 ? -17.917 1.665 15.279 1.00 61.81 76 ARG A C 1
ATOM 617 O O . ARG A 1 76 ? -17.351 2.534 15.941 1.00 61.81 76 ARG A O 1
ATOM 624 N N . LYS A 1 77 ? -19.228 1.693 15.023 1.00 54.84 77 LYS A N 1
ATOM 625 C CA . LYS A 1 77 ? -20.137 2.439 15.897 1.00 54.84 77 LYS A CA 1
ATOM 626 C C . LYS A 1 77 ? -19.918 1.870 17.300 1.00 54.84 77 LYS A C 1
ATOM 628 O O . LYS A 1 77 ? -19.927 0.650 17.452 1.00 54.84 77 LYS A O 1
ATOM 633 N N . SER A 1 78 ? -19.642 2.733 18.276 1.00 52.06 78 SER A N 1
ATOM 634 C CA . SER A 1 78 ? -19.748 2.332 19.677 1.00 52.06 78 SER A CA 1
ATOM 635 C C . SER A 1 78 ? -21.203 1.919 19.862 1.00 52.06 78 SER A C 1
ATOM 637 O O . SER A 1 78 ? -22.082 2.772 19.753 1.00 52.06 78 SER A O 1
ATOM 639 N N . ALA A 1 79 ? -21.441 0.612 19.955 1.00 44.81 79 ALA A N 1
ATOM 640 C CA . ALA A 1 79 ? -22.689 0.105 20.501 1.00 44.81 79 ALA A CA 1
ATOM 641 C C . ALA A 1 79 ? -22.762 0.495 21.981 1.00 44.81 79 ALA A C 1
ATOM 643 O O . ALA A 1 79 ? -21.671 0.627 22.595 1.00 44.81 79 ALA A O 1
#